Protein AF-A0A218QWF9-F1 (afdb_monomer_lite)

Radius of gyration: 31.51 Å; chains: 1; bounding box: 81×20×80 Å

Structure (mmCIF, N/CA/C/O backbone):
data_AF-A0A218QWF9-F1
#
_entry.id   AF-A0A218QWF9-F1
#
loop_
_atom_site.group_PDB
_atom_site.id
_atom_site.type_symbol
_atom_site.label_atom_id
_atom_site.label_alt_id
_atom_site.label_comp_id
_atom_site.label_asym_id
_atom_site.label_entity_id
_atom_site.label_seq_id
_atom_site.pdbx_PDB_ins_code
_atom_site.Cartn_x
_atom_site.Cartn_y
_atom_site.Cartn_z
_atom_site.occupancy
_atom_site.B_iso_or_equiv
_atom_site.auth_seq_id
_atom_site.auth_comp_id
_atom_site.auth_asym_id
_atom_site.auth_atom_id
_atom_site.pdbx_PDB_model_num
ATOM 1 N N . MET A 1 1 ? -39.179 3.223 -5.865 1.00 49.81 1 MET A N 1
ATOM 2 C CA . MET A 1 1 ? -38.642 2.198 -4.944 1.00 49.81 1 MET A CA 1
ATOM 3 C C . MET A 1 1 ? -38.808 2.739 -3.528 1.00 49.81 1 MET A C 1
ATOM 5 O O . MET A 1 1 ? -38.171 3.733 -3.213 1.00 49.81 1 MET A O 1
ATOM 9 N N . LYS A 1 2 ? -39.751 2.215 -2.728 1.00 58.31 2 LYS A N 1
ATOM 10 C CA . LYS A 1 2 ? -39.882 2.627 -1.318 1.00 58.31 2 LYS A CA 1
ATOM 11 C C . LYS A 1 2 ? -38.699 2.019 -0.568 1.00 58.31 2 LYS A C 1
ATOM 13 O O . LYS A 1 2 ? -38.572 0.800 -0.549 1.00 58.31 2 LYS A O 1
ATOM 18 N N . ILE A 1 3 ? -37.821 2.857 -0.029 1.00 62.50 3 ILE A N 1
ATOM 19 C CA . ILE A 1 3 ? -36.782 2.398 0.894 1.00 62.50 3 ILE A CA 1
ATOM 20 C C . ILE A 1 3 ? -37.507 1.898 2.144 1.00 62.50 3 ILE A C 1
ATOM 22 O O . ILE A 1 3 ? -38.325 2.623 2.711 1.00 62.50 3 ILE A O 1
ATOM 26 N N . ASP A 1 4 ? -37.254 0.650 2.531 1.00 79.56 4 ASP A N 1
ATOM 27 C CA . ASP A 1 4 ? -37.798 0.092 3.763 1.00 79.56 4 ASP A CA 1
ATOM 28 C C . ASP A 1 4 ? -37.082 0.739 4.956 1.00 79.56 4 ASP A C 1
ATOM 30 O O . ASP A 1 4 ? -35.925 0.445 5.261 1.00 79.56 4 ASP A O 1
ATOM 34 N N . LEU A 1 5 ? -37.766 1.684 5.600 1.00 79.75 5 LEU A N 1
ATOM 35 C CA . LEU A 1 5 ? -37.227 2.447 6.723 1.00 79.75 5 LEU A CA 1
ATOM 36 C C . LEU A 1 5 ? -36.941 1.549 7.943 1.00 79.75 5 LEU A C 1
ATOM 38 O O . LEU A 1 5 ? -36.049 1.874 8.724 1.00 79.75 5 LEU A O 1
ATOM 42 N N . ASP A 1 6 ? -37.599 0.387 8.077 1.00 84.81 6 ASP A N 1
ATOM 43 C CA . ASP A 1 6 ? -37.271 -0.570 9.148 1.00 84.81 6 ASP A CA 1
ATOM 44 C C . ASP A 1 6 ? -35.941 -1.272 8.884 1.00 84.81 6 ASP A C 1
ATOM 46 O O . ASP A 1 6 ? -35.165 -1.518 9.810 1.00 84.81 6 ASP A O 1
ATOM 50 N N . TRP A 1 7 ? -35.649 -1.570 7.619 1.00 88.88 7 TRP A N 1
ATOM 51 C CA . TRP A 1 7 ? -34.362 -2.124 7.218 1.00 88.88 7 TRP A CA 1
ATOM 52 C C . TRP A 1 7 ? -33.222 -1.128 7.468 1.00 88.88 7 TRP A C 1
ATOM 54 O O . TRP A 1 7 ? -32.185 -1.505 8.015 1.00 88.88 7 TRP A O 1
ATOM 64 N N . LEU A 1 8 ? -33.447 0.157 7.167 1.00 84.88 8 LEU A N 1
ATOM 65 C CA . LEU A 1 8 ? -32.484 1.229 7.434 1.00 84.88 8 LEU A CA 1
ATOM 66 C C . LEU A 1 8 ? -32.183 1.361 8.940 1.00 84.88 8 LEU A C 1
ATOM 68 O O . LEU A 1 8 ? -31.021 1.454 9.336 1.00 84.88 8 LEU A O 1
ATOM 72 N N . ASN A 1 9 ? -33.218 1.281 9.785 1.00 87.88 9 ASN A N 1
ATOM 73 C CA . ASN A 1 9 ? -33.066 1.290 11.240 1.00 87.88 9 ASN A CA 1
ATOM 74 C C . ASN A 1 9 ? -32.229 0.099 11.740 1.00 87.88 9 ASN A C 1
ATOM 76 O O . ASN A 1 9 ? -31.311 0.268 12.542 1.00 87.88 9 ASN A O 1
ATOM 80 N N . ARG A 1 10 ? -32.494 -1.111 11.225 1.00 90.94 10 ARG A N 1
ATOM 81 C CA . ARG A 1 10 ? -31.735 -2.324 11.583 1.00 90.94 10 ARG A CA 1
ATOM 82 C C . ARG A 1 10 ? -30.258 -2.200 11.219 1.00 90.94 10 ARG A C 1
ATOM 84 O O . ARG A 1 10 ? -29.411 -2.554 12.035 1.00 90.94 10 ARG A O 1
ATOM 91 N N . ILE A 1 11 ? -29.942 -1.659 10.042 1.00 88.62 11 ILE A N 1
ATOM 92 C CA . ILE A 1 11 ? -28.547 -1.394 9.664 1.00 88.62 11 ILE A CA 1
ATOM 93 C C . ILE A 1 11 ? -27.925 -0.363 10.591 1.00 88.62 11 ILE A C 1
ATOM 95 O O . ILE A 1 11 ? -26.803 -0.566 11.041 1.00 88.62 11 ILE A O 1
ATOM 99 N N . GLY A 1 12 ? -28.648 0.709 10.918 1.00 85.31 12 GLY A N 1
ATOM 100 C CA . GLY A 1 12 ? -28.146 1.722 11.838 1.00 85.31 12 GLY A CA 1
ATOM 101 C C . GLY A 1 12 ? -27.781 1.146 13.209 1.00 85.31 12 GLY A C 1
ATOM 102 O O . GLY A 1 12 ? -26.726 1.459 13.753 1.00 85.31 12 GLY A O 1
ATOM 103 N N . ILE A 1 13 ? -28.610 0.242 13.746 1.00 90.38 13 ILE A N 1
ATOM 104 C CA . ILE A 1 13 ? -28.328 -0.483 14.998 1.00 90.38 13 ILE A CA 1
ATOM 105 C C . ILE A 1 13 ? -27.077 -1.359 14.864 1.00 90.38 13 ILE A C 1
ATOM 107 O O . ILE A 1 13 ? -26.213 -1.318 15.736 1.00 90.38 13 ILE A O 1
ATOM 111 N N . ILE A 1 14 ? -26.957 -2.122 13.775 1.00 91.50 14 ILE A N 1
ATOM 112 C CA . ILE A 1 14 ? -25.798 -2.990 13.526 1.00 91.50 14 ILE A CA 1
ATOM 113 C C . ILE A 1 14 ? -24.506 -2.166 13.427 1.00 91.50 14 ILE A C 1
ATOM 115 O O . ILE A 1 14 ? -23.503 -2.521 14.042 1.00 91.50 14 ILE A O 1
ATOM 119 N N . LEU A 1 15 ? -24.530 -1.045 12.702 1.00 84.75 15 LEU A N 1
ATOM 120 C CA . LEU A 1 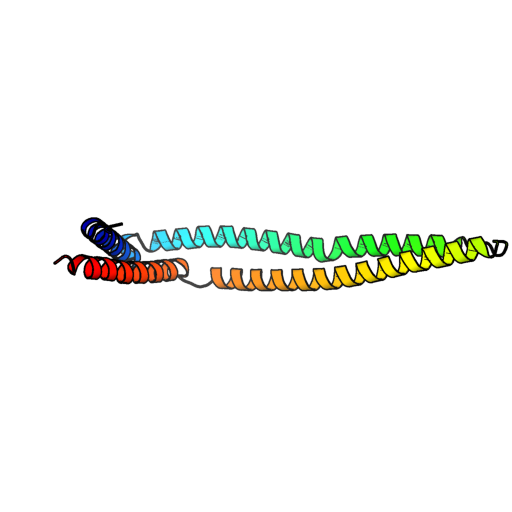15 ? -23.379 -0.150 12.567 1.00 84.75 15 LEU A CA 1
ATOM 121 C C . LEU A 1 15 ? -22.962 0.449 13.913 1.00 84.75 15 LEU A C 1
ATOM 123 O O . LEU A 1 15 ? -21.778 0.432 14.240 1.00 84.75 15 LEU A O 1
ATOM 127 N N . ASN A 1 16 ? -23.921 0.900 14.725 1.00 87.75 16 ASN A N 1
ATOM 128 C CA . ASN A 1 16 ? -23.642 1.425 16.062 1.00 87.75 16 ASN A CA 1
ATOM 129 C C . ASN A 1 16 ? -23.091 0.347 17.009 1.00 87.75 16 ASN A C 1
ATOM 131 O O . ASN A 1 16 ? -22.201 0.631 17.809 1.00 87.75 16 ASN A O 1
ATOM 135 N N . PHE A 1 17 ? -23.572 -0.894 16.895 1.00 90.62 17 PHE A N 1
ATOM 136 C CA . PHE A 1 17 ? -23.022 -2.025 17.640 1.00 90.62 17 PHE A CA 1
ATOM 137 C C . PHE A 1 17 ? -21.554 -2.265 17.272 1.00 90.62 17 PHE A C 1
ATOM 139 O O . PHE A 1 17 ? -20.703 -2.282 18.157 1.00 90.62 17 PHE A O 1
ATOM 146 N N . PHE A 1 18 ? -21.228 -2.367 15.978 1.00 85.81 18 PHE A N 1
ATOM 147 C CA . PHE A 1 18 ? -19.842 -2.541 15.529 1.00 85.81 18 PHE A CA 1
ATOM 148 C C . PHE A 1 18 ? -18.945 -1.355 15.896 1.00 85.81 18 PHE A C 1
ATOM 150 O O . PHE A 1 18 ? -17.805 -1.568 16.305 1.00 85.81 18 PHE A O 1
ATOM 157 N N . ALA A 1 19 ? -19.457 -0.125 15.818 1.00 86.88 19 ALA A N 1
ATOM 158 C CA . ALA A 1 19 ? -18.736 1.061 16.265 1.00 86.88 19 ALA A CA 1
ATOM 159 C C . ALA A 1 19 ? -18.309 0.948 17.735 1.00 86.88 19 ALA A C 1
ATOM 161 O O . ALA A 1 19 ? -17.167 1.253 18.056 1.00 86.88 19 ALA A O 1
ATOM 162 N N . GLY A 1 20 ? -19.182 0.440 18.613 1.00 84.19 20 GLY A N 1
ATOM 163 C CA . GLY A 1 20 ? -18.862 0.224 20.025 1.00 84.19 20 GLY A CA 1
ATOM 164 C C . GLY A 1 20 ? -17.672 -0.717 20.252 1.00 84.19 20 GLY A C 1
ATOM 165 O O . GLY A 1 20 ? -16.829 -0.430 21.095 1.00 84.19 20 GLY A O 1
ATOM 166 N N . PHE A 1 21 ? -17.551 -1.797 19.470 1.00 84.50 21 PHE A N 1
ATOM 167 C CA . PHE A 1 21 ? -16.386 -2.693 19.544 1.00 84.50 21 PHE A CA 1
ATOM 168 C C . PHE A 1 21 ? -15.119 -2.036 19.002 1.00 84.50 21 PHE A C 1
ATOM 170 O O . PHE A 1 21 ? -14.056 -2.166 19.600 1.00 84.50 21 PHE A O 1
ATOM 177 N N . LEU A 1 22 ? -15.229 -1.320 17.882 1.00 82.88 22 LEU A N 1
ATOM 178 C CA . LEU A 1 22 ? -14.094 -0.670 17.225 1.00 82.88 22 LEU A CA 1
ATOM 179 C C . LEU A 1 22 ? -13.528 0.507 18.034 1.00 82.88 22 LEU A C 1
ATOM 181 O O . LEU A 1 22 ? -12.328 0.755 17.987 1.00 82.88 22 LEU A O 1
ATOM 185 N N . LEU A 1 23 ? -14.377 1.206 18.792 1.00 83.69 23 LEU A N 1
ATOM 186 C CA . LEU A 1 23 ? -13.998 2.320 19.670 1.00 83.69 23 LEU A CA 1
ATOM 187 C C . LEU A 1 23 ? -13.489 1.870 21.045 1.00 83.69 23 LEU A C 1
ATOM 189 O O . LEU A 1 23 ? -12.937 2.678 21.787 1.00 83.69 23 LEU A O 1
ATOM 193 N N . ALA A 1 24 ? -13.669 0.596 21.390 1.00 83.19 24 ALA A N 1
ATOM 194 C CA . ALA A 1 24 ? -13.200 0.004 22.635 1.00 83.19 24 ALA A CA 1
ATOM 195 C C . ALA A 1 24 ? -12.191 -1.118 22.328 1.00 83.19 24 ALA A C 1
ATOM 197 O O . ALA A 1 24 ? -12.509 -2.300 22.499 1.00 83.19 24 ALA A O 1
ATOM 198 N N . PRO A 1 25 ? -10.962 -0.779 21.888 1.00 69.69 25 PRO A N 1
ATOM 199 C CA . PRO A 1 25 ? -9.936 -1.763 21.531 1.00 69.69 25 PRO A CA 1
ATOM 200 C C . PRO A 1 25 ? -9.608 -2.736 22.677 1.00 69.69 25 PRO A C 1
ATOM 202 O O . PRO A 1 25 ? -9.227 -3.880 22.429 1.00 69.69 25 PRO A O 1
ATOM 205 N N . ASP A 1 26 ? -9.842 -2.339 23.930 1.00 76.06 26 ASP A N 1
ATOM 206 C CA . ASP A 1 26 ? -9.698 -3.205 25.103 1.00 76.06 26 ASP A CA 1
ATOM 207 C C . ASP A 1 26 ? -10.679 -4.393 25.110 1.00 76.06 26 ASP A C 1
ATOM 209 O O . ASP A 1 26 ? -10.310 -5.477 25.560 1.00 76.06 26 ASP A O 1
ATOM 213 N N . LEU A 1 27 ? -11.888 -4.244 24.548 1.00 76.12 27 LEU A N 1
ATOM 214 C CA . LEU A 1 27 ? -12.873 -5.333 24.420 1.00 76.12 27 LEU A CA 1
ATOM 215 C C . LEU A 1 27 ? -12.468 -6.369 23.365 1.00 76.12 27 LEU A C 1
ATOM 217 O O . LEU A 1 27 ? -12.802 -7.547 23.485 1.00 76.12 27 LEU A O 1
ATOM 221 N N . ILE A 1 28 ? -11.745 -5.937 22.331 1.00 72.31 28 ILE A N 1
ATOM 222 C CA . ILE A 1 28 ? -11.175 -6.815 21.297 1.00 72.31 28 ILE A CA 1
ATOM 223 C C . ILE A 1 28 ? -9.892 -7.491 21.824 1.00 72.31 28 ILE A C 1
ATOM 225 O O . ILE A 1 28 ? -9.532 -8.601 21.417 1.00 72.31 28 ILE A O 1
ATOM 229 N N . GLY A 1 29 ? -9.239 -6.844 22.790 1.00 80.25 29 GLY A N 1
ATOM 230 C CA . GLY A 1 29 ? -7.960 -7.224 23.362 1.00 80.25 29 GLY A CA 1
ATOM 231 C C . GLY A 1 29 ? -6.844 -6.438 22.692 1.00 80.25 29 GLY A C 1
ATOM 232 O O . GLY A 1 29 ? -6.266 -6.902 21.710 1.00 80.25 29 GLY A O 1
ATOM 233 N N . ARG A 1 30 ? -6.509 -5.272 23.255 1.00 78.12 30 ARG A N 1
ATOM 234 C CA . ARG A 1 30 ? -5.472 -4.362 22.742 1.00 78.12 30 ARG A CA 1
ATOM 235 C C . ARG A 1 30 ? -4.158 -5.079 22.431 1.00 78.12 30 ARG A C 1
ATOM 237 O O . ARG A 1 30 ? -3.616 -4.901 21.350 1.00 78.12 30 ARG A O 1
ATOM 244 N N . GLN A 1 31 ? -3.713 -5.980 23.309 1.00 79.88 31 GLN A N 1
ATOM 245 C CA . GLN A 1 31 ? -2.506 -6.778 23.071 1.00 79.88 31 GLN A CA 1
ATOM 246 C C . GLN A 1 31 ? -2.613 -7.672 21.827 1.00 79.88 31 GLN A C 1
ATOM 248 O O . GLN A 1 31 ? -1.644 -7.827 21.099 1.00 79.88 31 GLN A O 1
ATOM 253 N N . LYS A 1 32 ? -3.788 -8.253 21.546 1.00 80.81 32 LYS A N 1
ATOM 254 C CA . LYS A 1 32 ? -3.987 -9.052 20.327 1.00 80.81 32 LYS A CA 1
ATOM 255 C C . LYS A 1 32 ? -3.914 -8.174 19.084 1.00 80.81 32 LYS A C 1
ATOM 257 O O . LYS A 1 32 ? -3.325 -8.601 18.101 1.00 80.81 32 LYS A O 1
ATOM 262 N N . LEU A 1 33 ? -4.506 -6.979 19.129 1.00 77.88 33 LEU A N 1
ATOM 263 C CA . LEU A 1 33 ? -4.452 -6.022 18.022 1.00 77.88 33 LEU A CA 1
ATOM 264 C C . LEU A 1 33 ? -3.017 -5.568 17.747 1.00 77.88 33 LEU A C 1
ATOM 266 O O . LEU A 1 33 ? -2.607 -5.610 16.595 1.00 77.88 33 LEU A O 1
ATOM 270 N N . LEU A 1 34 ? -2.250 -5.249 18.791 1.00 79.38 34 LEU A N 1
ATOM 271 C CA . LEU A 1 34 ? -0.829 -4.914 18.670 1.00 79.38 34 LEU A CA 1
ATOM 272 C C . LEU A 1 34 ? -0.019 -6.082 18.094 1.00 79.38 34 LEU A C 1
ATOM 274 O O . LEU A 1 34 ? 0.727 -5.896 17.144 1.00 79.38 34 LEU A O 1
ATOM 278 N N . ASN A 1 35 ? -0.239 -7.310 18.574 1.00 81.50 35 ASN A N 1
ATOM 279 C CA . ASN A 1 35 ? 0.440 -8.484 18.019 1.00 81.50 35 ASN A CA 1
ATOM 280 C C . ASN A 1 35 ? 0.088 -8.714 16.535 1.00 81.50 35 ASN A C 1
ATOM 282 O O . ASN A 1 35 ? 0.929 -9.172 15.769 1.00 81.50 35 ASN A O 1
ATOM 286 N N . TYR A 1 36 ? -1.154 -8.442 16.111 1.00 79.75 36 TYR A N 1
ATOM 287 C CA . TYR A 1 36 ? -1.533 -8.510 14.693 1.00 79.75 36 TYR A CA 1
ATOM 288 C C . TYR A 1 36 ? -0.895 -7.391 13.873 1.00 79.75 36 TYR A C 1
ATOM 290 O O . TYR A 1 36 ? -0.508 -7.635 12.731 1.00 79.75 36 TYR A O 1
ATOM 298 N N . GLU A 1 37 ? -0.803 -6.191 14.440 1.00 79.44 37 GLU A N 1
ATOM 299 C CA . GLU A 1 37 ? -0.134 -5.043 13.838 1.00 79.44 37 GLU A CA 1
ATOM 300 C C . GLU A 1 37 ? 1.345 -5.350 13.597 1.00 79.44 37 GLU A C 1
ATOM 302 O O . GLU A 1 37 ? 1.768 -5.284 12.448 1.00 79.44 37 GLU A O 1
ATOM 307 N N . GLU A 1 38 ? 2.068 -5.853 14.602 1.00 80.94 38 GLU A N 1
ATOM 308 C CA . GLU A 1 38 ? 3.463 -6.301 14.470 1.00 80.94 38 GLU A CA 1
ATOM 309 C C . GLU A 1 38 ? 3.627 -7.374 13.381 1.00 80.94 38 GLU A C 1
ATOM 311 O O . GLU A 1 38 ? 4.516 -7.290 12.537 1.00 80.94 38 GLU A O 1
ATOM 316 N N . LEU A 1 39 ? 2.742 -8.377 13.339 1.00 80.50 39 LEU A N 1
ATOM 317 C CA . LEU A 1 39 ? 2.825 -9.482 12.372 1.00 80.50 39 LEU A CA 1
ATOM 318 C C . LEU A 1 39 ? 2.564 -9.012 10.927 1.00 80.50 39 LEU A C 1
ATOM 320 O O . LEU A 1 39 ? 3.130 -9.548 9.968 1.00 80.50 39 LEU A O 1
ATOM 324 N N . ILE A 1 40 ? 1.675 -8.032 10.750 1.00 78.88 40 ILE A N 1
ATOM 325 C CA . ILE A 1 40 ? 1.387 -7.412 9.451 1.00 78.88 40 ILE A CA 1
ATOM 326 C C . ILE A 1 40 ? 2.523 -6.467 9.054 1.00 78.88 40 ILE A C 1
ATOM 328 O O . ILE A 1 40 ? 2.964 -6.516 7.903 1.00 78.88 40 ILE A O 1
ATOM 332 N N . GLU A 1 41 ? 3.013 -5.653 9.988 1.00 80.88 41 GLU A N 1
ATOM 333 C CA . GLU A 1 41 ? 4.135 -4.736 9.805 1.00 80.88 41 GLU A CA 1
ATOM 334 C C . GLU A 1 41 ? 5.392 -5.498 9.382 1.00 80.88 41 GLU A C 1
ATOM 336 O O . GLU A 1 41 ? 6.002 -5.152 8.371 1.00 80.88 41 GLU A O 1
ATOM 341 N N . GLU A 1 42 ? 5.732 -6.589 10.069 1.00 81.25 42 GLU A N 1
ATOM 342 C CA . GLU A 1 42 ? 6.883 -7.433 9.748 1.00 81.25 42 GLU A CA 1
ATOM 343 C C . GLU A 1 42 ? 6.774 -8.001 8.324 1.00 81.25 42 GLU A C 1
ATOM 345 O O . GLU A 1 42 ? 7.698 -7.885 7.512 1.00 81.25 42 GLU A O 1
ATOM 350 N N . LYS A 1 43 ? 5.619 -8.581 7.969 1.00 77.94 43 LYS A N 1
ATOM 351 C CA . LYS A 1 43 ? 5.397 -9.150 6.629 1.00 77.94 43 LYS A CA 1
ATOM 352 C C . LYS A 1 43 ? 5.461 -8.096 5.529 1.00 77.94 43 LYS A C 1
ATOM 354 O O . LYS A 1 43 ? 6.057 -8.351 4.480 1.00 77.94 43 LYS A O 1
ATOM 359 N N . LEU A 1 44 ? 4.839 -6.938 5.744 1.00 74.50 44 LEU A N 1
ATOM 360 C CA . LEU A 1 44 ? 4.844 -5.846 4.775 1.00 74.50 44 LEU A CA 1
ATOM 361 C C . LEU A 1 44 ? 6.240 -5.239 4.636 1.00 74.50 44 LEU A C 1
ATOM 363 O O . LEU A 1 44 ? 6.668 -4.998 3.510 1.00 74.50 44 LEU A O 1
ATOM 367 N N . THR A 1 45 ? 6.974 -5.071 5.734 1.00 80.38 45 THR A N 1
ATOM 368 C CA . THR A 1 45 ? 8.355 -4.570 5.727 1.00 80.38 45 THR A CA 1
ATOM 369 C C . THR A 1 45 ? 9.268 -5.509 4.946 1.00 80.38 45 THR A C 1
ATOM 371 O O . THR A 1 45 ? 9.926 -5.069 4.004 1.00 80.38 45 THR A O 1
ATOM 374 N N . ASN A 1 46 ? 9.213 -6.816 5.219 1.00 82.25 46 ASN A N 1
ATOM 375 C CA . ASN A 1 46 ? 9.963 -7.827 4.465 1.00 82.25 46 ASN A CA 1
ATOM 376 C C . ASN A 1 46 ? 9.648 -7.781 2.958 1.00 82.25 46 ASN A C 1
ATOM 378 O O . ASN A 1 46 ? 10.538 -7.893 2.110 1.00 82.25 46 ASN A O 1
ATOM 382 N N . TYR A 1 47 ? 8.377 -7.580 2.601 1.00 73.88 47 TYR A N 1
ATOM 383 C CA . TYR A 1 47 ? 7.969 -7.439 1.205 1.00 73.88 47 TYR A CA 1
ATOM 384 C C . TYR A 1 47 ? 8.490 -6.139 0.568 1.00 73.88 47 TYR A C 1
ATOM 386 O O . TYR A 1 47 ? 8.966 -6.154 -0.570 1.00 73.88 47 TYR A O 1
ATOM 394 N N . ILE A 1 48 ? 8.446 -5.017 1.291 1.00 75.44 48 ILE A N 1
ATOM 395 C CA . ILE A 1 48 ? 8.988 -3.726 0.844 1.00 75.44 48 ILE A CA 1
ATOM 396 C C . ILE A 1 48 ? 10.498 -3.830 0.614 1.00 75.44 48 ILE A C 1
ATOM 398 O O . ILE A 1 48 ? 10.986 -3.374 -0.421 1.00 75.44 48 ILE A O 1
ATOM 402 N N . GLU A 1 49 ? 11.240 -4.459 1.525 1.00 84.12 49 GLU A N 1
ATOM 403 C CA . GLU A 1 49 ? 12.680 -4.682 1.379 1.00 84.12 49 GLU A CA 1
ATOM 404 C C . GLU A 1 49 ? 13.005 -5.531 0.147 1.00 84.12 49 GLU A C 1
ATOM 406 O O . GLU A 1 49 ? 13.870 -5.160 -0.655 1.00 84.12 49 GLU A O 1
ATOM 411 N N . TYR A 1 50 ? 12.264 -6.625 -0.061 1.00 82.19 50 TYR A N 1
ATOM 412 C CA . TYR A 1 50 ? 12.380 -7.460 -1.255 1.00 82.19 50 TYR A CA 1
ATOM 413 C C . TYR A 1 50 ? 12.145 -6.652 -2.543 1.00 82.19 50 TYR A C 1
ATOM 415 O O . TYR A 1 50 ? 12.945 -6.711 -3.483 1.00 82.19 50 TYR A O 1
ATOM 423 N N . MET A 1 51 ? 11.094 -5.829 -2.572 1.00 71.06 51 MET A N 1
ATOM 424 C CA . MET A 1 51 ? 10.783 -4.956 -3.706 1.00 71.06 51 MET A CA 1
ATOM 425 C C . MET A 1 51 ? 11.881 -3.914 -3.952 1.00 71.06 51 MET A C 1
ATOM 427 O O . MET A 1 51 ? 12.307 -3.732 -5.095 1.00 71.06 51 MET A O 1
ATOM 431 N N . LYS A 1 52 ? 12.397 -3.264 -2.899 1.00 80.00 52 LYS A N 1
ATOM 432 C CA . LYS A 1 52 ? 13.502 -2.294 -2.994 1.00 80.00 52 LYS A CA 1
ATOM 433 C C . LYS A 1 52 ? 14.770 -2.940 -3.542 1.00 80.00 52 LYS A C 1
ATOM 435 O O . LYS A 1 52 ? 15.438 -2.339 -4.387 1.00 80.00 52 LYS A O 1
ATOM 440 N N . LYS A 1 53 ? 15.097 -4.155 -3.092 1.00 83.88 53 LYS A N 1
ATOM 441 C CA . LYS A 1 53 ? 16.248 -4.921 -3.582 1.00 83.88 53 LYS A CA 1
ATOM 442 C C . LYS A 1 53 ? 16.116 -5.219 -5.077 1.00 83.88 53 LYS A C 1
ATOM 444 O O . LYS A 1 53 ? 16.995 -4.834 -5.846 1.00 83.88 53 LYS A O 1
ATOM 449 N N . ASN A 1 54 ? 14.982 -5.781 -5.497 1.00 77.44 54 ASN A N 1
ATOM 450 C CA . ASN A 1 54 ? 14.709 -6.071 -6.907 1.00 77.44 54 ASN A CA 1
ATOM 451 C C . ASN A 1 54 ? 14.748 -4.810 -7.780 1.00 77.44 54 ASN A C 1
ATOM 453 O O . ASN A 1 54 ? 15.270 -4.837 -8.894 1.00 77.44 54 ASN A O 1
ATOM 457 N N . MET A 1 55 ? 14.210 -3.687 -7.296 1.00 71.94 55 MET A N 1
ATOM 458 C CA . MET A 1 55 ? 14.273 -2.421 -8.026 1.00 71.94 55 MET A CA 1
ATOM 459 C C . MET A 1 55 ? 15.721 -1.949 -8.182 1.00 71.94 55 MET A C 1
ATOM 461 O O . MET A 1 55 ? 16.138 -1.654 -9.298 1.00 71.94 55 MET A O 1
ATOM 465 N N . LYS A 1 56 ? 16.519 -1.934 -7.106 1.00 72.62 56 LYS A N 1
ATOM 466 C CA . LYS A 1 56 ? 17.929 -1.508 -7.155 1.00 72.62 56 LYS A CA 1
ATOM 467 C C . LYS A 1 56 ? 18.771 -2.362 -8.103 1.00 72.62 56 LYS A C 1
ATOM 469 O O . LYS A 1 56 ? 19.554 -1.805 -8.867 1.00 72.62 56 LYS A O 1
ATOM 474 N N . GLU A 1 57 ? 18.589 -3.679 -8.100 1.00 70.50 57 GLU A N 1
ATOM 475 C CA . GLU A 1 57 ? 19.333 -4.591 -8.981 1.00 70.50 57 GLU A CA 1
ATOM 476 C C . GLU A 1 57 ? 19.007 -4.360 -10.469 1.00 70.50 57 GLU A C 1
ATOM 478 O O . GLU A 1 57 ? 19.906 -4.383 -11.315 1.00 70.50 57 GLU A O 1
ATOM 483 N N . ASN A 1 58 ? 17.746 -4.049 -10.791 1.00 62.50 58 ASN A N 1
ATOM 484 C CA . ASN A 1 58 ? 17.277 -3.864 -12.168 1.00 62.50 58 ASN A CA 1
ATOM 485 C C . ASN A 1 58 ? 17.502 -2.449 -12.739 1.00 62.50 58 ASN A C 1
ATOM 487 O O . ASN A 1 58 ? 17.577 -2.296 -13.959 1.00 62.50 58 ASN A O 1
ATOM 491 N N . ILE A 1 59 ? 17.656 -1.418 -11.894 1.00 57.84 59 ILE A N 1
ATOM 492 C CA . ILE A 1 59 ? 17.946 -0.034 -12.331 1.00 57.84 59 ILE A CA 1
ATOM 493 C C . ILE A 1 59 ? 19.280 0.055 -13.091 1.00 57.84 59 ILE A C 1
ATOM 495 O O . ILE A 1 59 ? 19.404 0.860 -14.014 1.00 57.84 59 ILE A O 1
ATOM 499 N N . PHE A 1 60 ? 20.276 -0.760 -12.728 1.00 52.91 60 PHE A N 1
ATOM 500 C CA . PHE A 1 60 ? 21.644 -0.614 -13.242 1.00 52.91 60 PHE A CA 1
ATOM 501 C C . PHE A 1 60 ? 22.042 -1.639 -14.313 1.00 52.91 60 PHE A C 1
ATOM 503 O O . PHE A 1 60 ? 22.872 -1.331 -15.167 1.00 52.91 60 PHE A O 1
ATOM 510 N N . THR A 1 61 ? 21.458 -2.839 -14.323 1.00 55.28 61 THR A N 1
ATOM 511 C CA . THR A 1 61 ? 21.913 -3.940 -15.196 1.00 55.28 61 THR A CA 1
ATOM 512 C C . THR A 1 61 ? 21.337 -3.892 -16.611 1.00 55.28 61 THR A C 1
ATOM 514 O O . THR A 1 61 ? 22.068 -4.081 -17.587 1.00 55.28 61 THR A O 1
ATOM 517 N N . TYR A 1 62 ? 20.041 -3.615 -16.756 1.00 55.38 62 TYR A N 1
ATOM 518 C CA . TYR A 1 62 ? 19.367 -3.617 -18.060 1.00 55.38 62 TYR A CA 1
ATOM 519 C C . TYR A 1 62 ? 19.811 -2.495 -19.020 1.00 55.38 62 TYR A C 1
ATOM 521 O O . TYR A 1 62 ? 20.144 -2.793 -20.173 1.00 55.38 62 TYR A O 1
ATOM 529 N N . PRO A 1 63 ? 19.885 -1.217 -18.593 1.00 54.81 63 PRO A N 1
ATOM 530 C CA . PRO A 1 63 ? 20.242 -0.132 -19.506 1.00 54.81 63 PRO A CA 1
ATOM 531 C C . PRO A 1 63 ? 21.712 -0.188 -19.947 1.00 54.81 63 PRO A C 1
ATOM 533 O O . PRO A 1 63 ? 22.024 0.109 -21.101 1.00 54.81 63 PRO A O 1
ATOM 536 N N . PHE A 1 64 ? 22.621 -0.619 -19.066 1.00 53.22 64 PHE A N 1
ATOM 537 C CA . PHE A 1 64 ? 24.058 -0.660 -19.352 1.00 53.22 64 PHE A CA 1
ATOM 538 C C . PHE A 1 64 ? 24.416 -1.725 -20.401 1.00 53.22 64 PHE A C 1
ATOM 540 O O . PHE A 1 64 ? 25.159 -1.451 -21.347 1.00 53.22 64 PHE A O 1
ATOM 547 N N . ASN A 1 65 ? 23.823 -2.919 -20.304 1.00 58.75 65 ASN A N 1
ATOM 548 C CA . ASN A 1 65 ? 24.047 -4.000 -21.268 1.00 58.75 65 ASN A CA 1
ATOM 549 C C . ASN A 1 65 ? 23.496 -3.676 -22.664 1.00 58.75 65 ASN A C 1
ATOM 551 O O . ASN A 1 65 ? 24.127 -4.015 -23.669 1.00 58.75 65 ASN A O 1
ATOM 555 N N . LEU A 1 66 ? 22.351 -2.992 -22.747 1.00 56.00 66 LEU A N 1
ATOM 556 C CA . LEU A 1 66 ? 21.755 -2.604 -24.026 1.00 56.00 66 LEU A CA 1
ATOM 557 C C . LEU A 1 66 ? 22.583 -1.513 -24.727 1.00 56.00 66 LEU A C 1
ATOM 559 O O . LEU A 1 66 ? 22.915 -1.650 -25.903 1.00 56.00 66 LEU A O 1
ATOM 563 N N . ILE A 1 67 ? 22.987 -0.464 -23.998 1.00 59.25 67 ILE A N 1
ATOM 564 C CA . ILE A 1 67 ? 23.810 0.632 -24.543 1.00 59.25 67 ILE A CA 1
ATOM 565 C C . ILE A 1 67 ? 25.157 0.104 -25.049 1.00 59.25 67 ILE A C 1
ATOM 567 O O . ILE A 1 67 ? 25.610 0.504 -26.123 1.00 59.25 67 ILE A O 1
ATOM 571 N N . THR A 1 68 ? 25.785 -0.812 -24.309 1.00 59.00 68 THR A N 1
ATOM 572 C CA . THR A 1 68 ? 27.077 -1.399 -24.690 1.00 59.00 68 THR A CA 1
ATOM 573 C C . THR A 1 68 ? 26.957 -2.212 -25.982 1.00 59.00 68 THR A C 1
ATOM 575 O O . THR A 1 68 ? 27.756 -2.027 -26.899 1.00 59.00 68 THR A O 1
ATOM 578 N N . LYS A 1 69 ? 25.905 -3.034 -26.116 1.00 61.66 69 LYS A N 1
ATOM 579 C CA . LYS A 1 69 ? 25.625 -3.789 -27.349 1.00 61.66 69 LYS A CA 1
ATOM 580 C C . LYS A 1 69 ? 25.350 -2.879 -28.547 1.00 61.66 69 LYS A C 1
ATOM 582 O O . LYS A 1 69 ? 25.859 -3.146 -29.630 1.00 61.66 69 LYS A O 1
ATOM 587 N N . ILE A 1 70 ? 24.600 -1.790 -28.368 1.00 61.06 70 ILE A N 1
ATOM 588 C CA . ILE A 1 70 ? 24.278 -0.875 -29.473 1.00 61.06 70 ILE A CA 1
ATOM 589 C C . ILE A 1 70 ? 25.502 -0.038 -29.892 1.00 61.06 70 ILE A C 1
ATOM 591 O O . ILE A 1 70 ? 25.715 0.170 -31.086 1.00 61.06 70 ILE A O 1
ATOM 595 N N . LYS A 1 71 ? 26.350 0.401 -28.947 1.00 60.84 71 LYS A N 1
ATOM 596 C CA . LYS A 1 71 ? 27.621 1.080 -29.273 1.00 60.84 71 LYS A CA 1
ATOM 597 C C . LYS A 1 71 ? 28.557 0.185 -30.089 1.00 60.84 71 LYS A C 1
ATOM 599 O O . LYS A 1 71 ? 29.135 0.664 -31.060 1.00 60.84 71 LYS A O 1
ATOM 604 N N . LEU A 1 72 ? 28.662 -1.097 -29.730 1.00 61.12 72 LEU A N 1
ATOM 605 C CA . LEU A 1 72 ? 29.419 -2.086 -30.507 1.00 61.12 72 LEU A CA 1
ATOM 606 C C . LEU A 1 72 ? 28.849 -2.249 -31.921 1.00 61.12 72 LEU A C 1
ATOM 608 O O . LEU A 1 72 ? 29.607 -2.301 -32.883 1.00 61.12 72 LEU A O 1
ATOM 612 N N . LEU A 1 73 ? 27.520 -2.263 -32.057 1.00 58.50 73 LEU A N 1
ATOM 613 C CA . LEU A 1 73 ? 26.848 -2.393 -33.350 1.00 58.50 73 LEU A CA 1
ATOM 614 C C . LEU A 1 73 ? 27.108 -1.184 -34.264 1.00 58.50 73 LEU A C 1
ATOM 616 O O . LEU A 1 73 ? 27.420 -1.366 -35.437 1.00 58.50 73 LEU A O 1
ATOM 620 N N . LYS A 1 74 ? 27.054 0.042 -33.721 1.00 59.31 74 LYS A N 1
ATOM 621 C CA . LYS A 1 74 ? 27.383 1.272 -34.462 1.00 59.31 74 LYS A CA 1
ATOM 622 C C . LYS A 1 74 ? 28.853 1.308 -34.897 1.00 59.31 74 LYS A C 1
ATOM 624 O O . LYS A 1 74 ? 29.130 1.587 -36.056 1.00 59.31 74 LYS A O 1
ATOM 629 N N . PHE A 1 75 ? 29.777 0.961 -33.998 1.00 58.38 75 PHE A N 1
ATOM 630 C CA . PHE A 1 75 ? 31.208 0.888 -34.314 1.00 58.38 75 PHE A CA 1
ATOM 631 C C . PHE A 1 75 ? 31.502 -0.109 -35.447 1.00 58.38 75 PHE A C 1
ATOM 633 O O . PHE A 1 75 ? 32.311 0.171 -36.329 1.00 58.38 75 PHE A O 1
ATOM 640 N N . ASN A 1 76 ? 30.804 -1.249 -35.463 1.00 58.81 76 ASN A N 1
ATOM 641 C CA . ASN A 1 76 ? 30.987 -2.260 -36.501 1.00 58.81 76 ASN A CA 1
ATOM 642 C C . ASN A 1 76 ? 30.537 -1.752 -37.886 1.00 58.81 76 ASN A C 1
ATOM 644 O O . ASN A 1 76 ? 31.220 -2.002 -38.875 1.00 58.81 76 ASN A O 1
ATOM 648 N N . ILE A 1 77 ? 29.449 -0.972 -37.951 1.00 59.84 77 ILE A N 1
ATOM 649 C CA . ILE A 1 77 ? 28.940 -0.369 -39.197 1.00 59.84 77 ILE A CA 1
ATOM 650 C C . ILE A 1 77 ? 29.914 0.684 -39.744 1.00 59.84 77 ILE A C 1
ATOM 652 O O . ILE A 1 77 ? 30.245 0.651 -40.928 1.00 59.84 77 ILE A O 1
ATOM 656 N N . ASP A 1 78 ? 30.417 1.579 -38.889 1.00 61.72 78 ASP A N 1
ATOM 657 C CA . ASP A 1 78 ? 31.327 2.656 -39.308 1.00 61.72 78 ASP A CA 1
ATOM 658 C C . ASP A 1 78 ? 32.687 2.108 -39.800 1.00 61.72 78 ASP A C 1
ATOM 660 O O . ASP A 1 78 ? 33.321 2.694 -40.676 1.00 61.72 78 ASP A O 1
ATOM 664 N N . SER A 1 79 ? 33.125 0.955 -39.278 1.00 59.41 79 SER A N 1
ATOM 665 C CA . SER A 1 79 ? 34.395 0.313 -39.654 1.00 59.41 79 SER A CA 1
ATOM 666 C C . SER A 1 79 ? 34.391 -0.406 -41.013 1.00 59.41 79 SER A C 1
ATOM 668 O O . SER A 1 79 ? 35.458 -0.757 -41.510 1.00 59.41 79 SER A O 1
ATOM 670 N N . HIS A 1 80 ? 33.218 -0.635 -41.614 1.00 55.38 80 HIS A N 1
ATOM 671 C CA . HIS A 1 80 ? 33.054 -1.385 -42.871 1.00 55.38 80 HIS A CA 1
ATOM 672 C C . HIS A 1 80 ? 32.787 -0.486 -44.092 1.00 55.38 80 HIS A C 1
ATOM 674 O O . HIS A 1 80 ? 32.375 -0.966 -45.149 1.00 55.38 80 HIS A O 1
ATOM 680 N N . ILE A 1 81 ? 33.025 0.823 -43.975 1.00 59.34 81 ILE A N 1
ATOM 681 C CA . ILE A 1 81 ? 32.896 1.753 -45.101 1.00 59.34 81 ILE A CA 1
ATOM 682 C C . ILE A 1 81 ? 34.117 1.597 -46.014 1.00 59.34 81 ILE A C 1
ATOM 684 O O . ILE A 1 81 ? 35.158 2.217 -45.803 1.00 59.34 81 ILE A O 1
ATOM 688 N N . ASP A 1 82 ? 33.982 0.765 -47.045 1.00 59.88 82 ASP A N 1
ATOM 689 C CA . ASP A 1 82 ? 34.986 0.636 -48.098 1.00 59.88 82 ASP A CA 1
ATOM 690 C C . ASP A 1 82 ? 35.040 1.941 -48.928 1.00 59.88 82 ASP A C 1
ATOM 692 O O . ASP A 1 82 ? 34.004 2.392 -49.447 1.00 59.88 82 ASP A O 1
ATOM 696 N N . PRO A 1 83 ? 36.214 2.583 -49.084 1.00 59.66 83 PRO A N 1
ATOM 697 C CA . PRO A 1 83 ? 36.363 3.791 -49.893 1.00 59.66 83 PRO A CA 1
ATOM 698 C C . PRO A 1 83 ? 36.026 3.588 -51.380 1.00 59.66 83 PRO A C 1
ATOM 700 O O . PRO A 1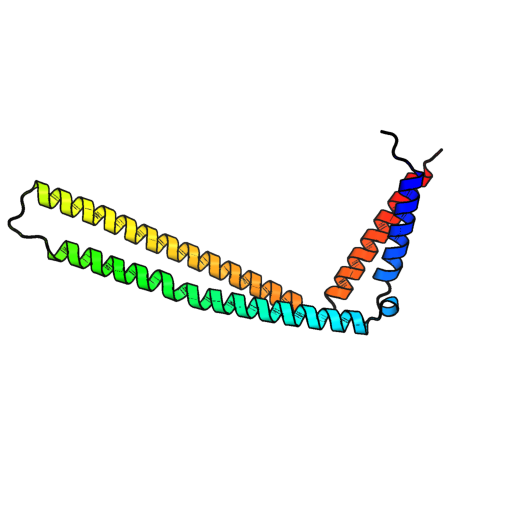 83 ? 35.836 4.588 -52.076 1.00 59.66 83 PRO 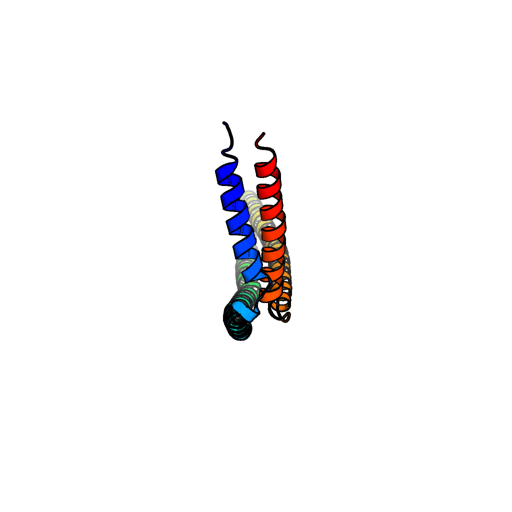A O 1
ATOM 703 N N . SER A 1 84 ? 35.895 2.345 -51.858 1.00 61.53 84 SER A N 1
ATOM 704 C CA . SER A 1 84 ? 35.473 1.995 -53.224 1.00 61.53 84 SER A CA 1
ATOM 705 C C . SER A 1 84 ? 33.949 1.885 -53.430 1.00 61.53 84 SER A C 1
ATOM 707 O O . SER A 1 84 ? 33.493 1.718 -54.560 1.00 61.53 84 SER A O 1
ATOM 709 N N . SER A 1 85 ? 33.145 2.036 -52.370 1.00 64.94 85 SER A N 1
ATOM 710 C CA . SER A 1 85 ? 31.676 1.923 -52.417 1.00 64.94 85 SER A CA 1
ATOM 711 C C . SER A 1 85 ? 30.997 2.978 -53.304 1.00 64.94 85 SER A C 1
ATOM 713 O O . SER A 1 85 ? 31.425 4.144 -53.360 1.00 64.94 85 SER A O 1
ATOM 715 N N . THR A 1 86 ? 29.911 2.587 -53.983 1.00 72.25 86 THR A N 1
ATOM 716 C CA . THR A 1 86 ? 29.155 3.485 -54.870 1.00 72.25 86 THR A CA 1
ATOM 717 C C . THR A 1 86 ? 28.421 4.575 -54.077 1.00 72.25 86 THR A C 1
ATOM 719 O O . THR A 1 86 ? 28.196 4.455 -52.873 1.00 72.25 86 THR A O 1
ATOM 722 N N . ILE A 1 87 ? 28.034 5.672 -54.740 1.00 70.19 87 ILE A N 1
ATOM 723 C CA . ILE A 1 87 ? 27.308 6.789 -54.099 1.00 70.19 87 ILE A CA 1
ATOM 724 C C . ILE A 1 87 ? 26.016 6.289 -53.425 1.00 70.19 87 ILE A C 1
ATOM 726 O O . ILE A 1 87 ? 25.693 6.717 -52.317 1.00 70.19 87 ILE A O 1
ATOM 730 N N . THR A 1 88 ? 25.315 5.343 -54.054 1.00 72.19 88 THR A N 1
ATOM 731 C CA . THR A 1 88 ? 24.086 4.733 -53.527 1.00 72.19 88 THR A CA 1
ATOM 732 C C . THR A 1 88 ? 24.338 3.935 -52.244 1.00 72.19 88 THR A C 1
ATOM 734 O O . THR A 1 88 ? 23.583 4.082 -51.283 1.00 72.19 88 THR A O 1
ATOM 737 N N . ASP A 1 89 ? 25.428 3.163 -52.184 1.00 66.69 89 ASP A N 1
ATOM 738 C CA . ASP A 1 89 ? 25.806 2.390 -50.991 1.00 66.69 89 ASP A CA 1
ATOM 739 C C . ASP A 1 89 ? 26.141 3.308 -49.812 1.00 66.69 89 ASP A C 1
ATOM 741 O O . ASP A 1 89 ? 25.724 3.062 -48.680 1.00 66.69 89 ASP A O 1
ATOM 745 N N . ARG A 1 90 ? 26.825 4.430 -50.074 1.00 66.12 90 ARG A N 1
ATOM 746 C CA . ARG A 1 90 ? 27.126 5.429 -49.037 1.00 66.12 90 ARG A CA 1
ATOM 747 C C . ARG A 1 90 ? 25.855 6.072 -48.490 1.00 66.12 90 ARG A C 1
ATOM 749 O O . ARG A 1 90 ? 25.725 6.197 -47.276 1.00 66.12 90 ARG A O 1
ATOM 756 N N . ILE A 1 91 ? 24.900 6.440 -49.351 1.00 73.25 91 ILE A N 1
ATOM 757 C CA . ILE A 1 91 ? 23.604 7.002 -48.923 1.00 73.25 91 ILE A CA 1
ATOM 758 C C . ILE A 1 91 ? 22.842 6.001 -48.043 1.00 73.25 91 ILE A C 1
ATOM 760 O O . ILE A 1 91 ? 22.294 6.386 -47.005 1.00 73.25 91 ILE A O 1
ATOM 764 N N . LEU A 1 92 ? 22.843 4.717 -48.413 1.00 70.31 92 LEU A N 1
ATOM 765 C CA . LEU A 1 92 ? 22.219 3.655 -47.626 1.00 70.31 92 LEU A CA 1
ATOM 766 C C . LEU A 1 92 ? 22.878 3.521 -46.240 1.00 70.31 92 LEU A C 1
ATOM 768 O O . LEU A 1 92 ? 22.174 3.521 -45.230 1.00 70.31 92 LEU A O 1
ATOM 772 N N . ILE A 1 93 ? 24.214 3.482 -46.177 1.00 70.12 93 ILE A N 1
ATOM 773 C CA . ILE A 1 93 ? 24.976 3.384 -44.920 1.00 70.12 93 ILE A CA 1
ATOM 774 C C . ILE A 1 93 ? 24.705 4.588 -44.013 1.00 70.12 93 ILE A C 1
ATOM 776 O O . ILE A 1 93 ? 24.415 4.404 -42.830 1.00 70.12 93 ILE A O 1
ATOM 780 N N . TYR A 1 94 ? 24.727 5.813 -44.549 1.00 70.62 94 TYR A N 1
ATOM 781 C CA . TYR A 1 94 ? 24.415 7.011 -43.765 1.00 70.62 94 TYR A CA 1
ATOM 782 C C . TYR A 1 94 ? 22.985 6.980 -43.220 1.00 70.62 94 TYR A C 1
ATOM 784 O O . TYR A 1 94 ? 22.775 7.279 -42.046 1.00 70.62 94 TYR A O 1
ATOM 792 N N . THR A 1 95 ? 22.013 6.552 -44.030 1.00 72.69 95 THR A N 1
ATOM 793 C CA . THR A 1 95 ? 20.608 6.443 -43.606 1.00 72.69 95 THR A CA 1
ATOM 794 C C . THR A 1 95 ? 20.448 5.432 -42.466 1.00 72.69 95 THR A C 1
ATOM 796 O O . THR A 1 95 ? 19.809 5.728 -41.454 1.00 72.69 95 THR A O 1
ATOM 799 N N . ILE A 1 96 ? 21.086 4.263 -42.578 1.00 72.12 96 ILE A N 1
ATOM 800 C CA . ILE A 1 96 ? 21.100 3.242 -41.520 1.00 72.12 96 ILE A CA 1
ATOM 801 C C . ILE A 1 96 ? 21.790 3.785 -40.259 1.00 72.12 96 ILE A C 1
ATOM 803 O O . ILE A 1 96 ? 21.250 3.658 -39.159 1.00 72.12 96 ILE A O 1
ATOM 807 N N . GLY A 1 97 ? 22.937 4.455 -40.402 1.00 69.12 97 GLY A N 1
ATOM 808 C CA . GLY A 1 97 ? 23.667 5.074 -39.293 1.00 69.12 97 GLY A CA 1
ATOM 809 C C . GLY A 1 97 ? 22.852 6.143 -38.555 1.00 69.12 97 GLY A C 1
ATOM 810 O O . GLY A 1 97 ? 22.890 6.218 -37.319 1.00 69.12 97 GLY A O 1
ATOM 811 N N . SER A 1 98 ? 22.056 6.934 -39.280 1.00 73.31 98 SER A N 1
ATOM 812 C CA . SER A 1 98 ? 21.118 7.903 -38.707 1.00 73.31 98 SER A CA 1
ATOM 813 C C . SER A 1 98 ? 19.989 7.221 -37.932 1.00 73.31 98 SER A C 1
ATOM 815 O O . SER A 1 98 ? 19.725 7.614 -36.795 1.00 73.31 98 SER A O 1
ATOM 817 N N . ILE A 1 99 ? 19.375 6.166 -38.481 1.00 73.06 99 ILE A N 1
ATOM 818 C CA . ILE A 1 99 ? 18.320 5.390 -37.800 1.00 73.06 99 ILE A CA 1
ATOM 819 C C . ILE A 1 99 ? 18.853 4.771 -36.502 1.00 73.06 99 ILE A C 1
ATOM 821 O O . ILE A 1 99 ? 18.233 4.913 -35.446 1.00 73.06 99 ILE A O 1
ATOM 825 N N . VAL A 1 100 ? 20.036 4.149 -36.547 1.00 69.38 100 VAL A N 1
ATOM 826 C CA . VAL A 1 100 ? 20.696 3.578 -35.361 1.00 69.38 100 VAL A CA 1
ATOM 827 C C . VAL A 1 100 ? 20.979 4.664 -34.322 1.00 69.38 100 VAL A C 1
ATOM 829 O O . VAL A 1 100 ? 20.746 4.462 -33.132 1.00 69.38 100 VAL A O 1
ATOM 832 N N . SER A 1 101 ? 21.429 5.845 -34.750 1.00 68.94 101 SER A N 1
ATOM 833 C CA . SER A 1 101 ? 21.703 6.963 -33.841 1.00 68.94 101 SER A CA 1
ATOM 834 C C . SER A 1 101 ? 20.433 7.502 -33.170 1.00 68.94 101 SER A C 1
ATOM 836 O O . SER A 1 101 ? 20.445 7.744 -31.964 1.00 68.94 101 SER A O 1
ATOM 838 N N . ILE A 1 102 ? 19.321 7.620 -33.905 1.00 73.31 102 ILE A N 1
ATOM 839 C CA . ILE A 1 102 ? 18.012 7.999 -33.345 1.00 73.31 102 ILE A CA 1
ATOM 840 C C . ILE A 1 102 ? 17.54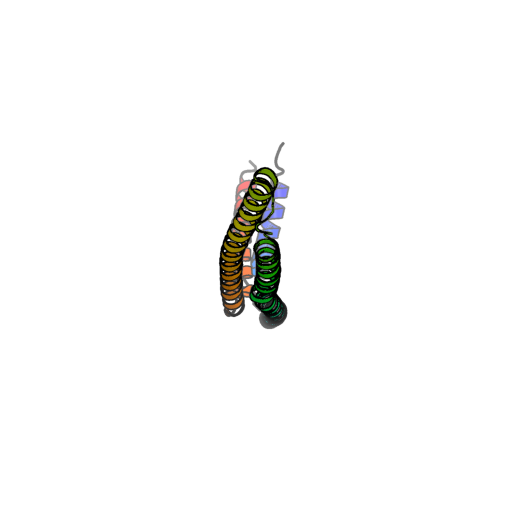5 6.955 -32.327 1.00 73.31 102 ILE A C 1
ATOM 842 O O . ILE A 1 102 ? 17.116 7.311 -31.228 1.00 73.31 102 ILE A O 1
ATOM 846 N N . PHE A 1 103 ? 17.689 5.668 -32.650 1.00 71.19 103 PHE A N 1
ATOM 847 C CA . PHE A 1 103 ? 17.347 4.582 -31.737 1.00 71.19 103 PHE A CA 1
ATOM 848 C C . PHE A 1 103 ? 18.175 4.640 -30.444 1.00 71.19 103 PHE A C 1
ATOM 850 O O . PHE A 1 103 ? 17.623 4.472 -29.356 1.00 71.19 103 PHE A O 1
ATOM 857 N N . ILE A 1 104 ? 19.476 4.946 -30.523 1.00 71.19 104 ILE A N 1
ATOM 858 C CA . ILE A 1 104 ? 20.328 5.154 -29.338 1.00 71.19 104 ILE A CA 1
ATOM 859 C C . ILE A 1 104 ? 19.790 6.298 -28.476 1.00 71.19 104 ILE A C 1
ATOM 861 O O . ILE A 1 104 ? 19.630 6.125 -27.269 1.00 71.19 104 ILE A O 1
ATOM 865 N N . ILE A 1 105 ? 19.501 7.453 -29.082 1.00 73.00 105 ILE A N 1
ATOM 866 C CA . ILE A 1 105 ? 19.015 8.638 -28.361 1.00 73.00 105 ILE A CA 1
ATOM 867 C C . ILE A 1 105 ? 17.687 8.333 -27.660 1.00 73.00 105 ILE A C 1
ATOM 869 O O . ILE A 1 105 ? 17.535 8.642 -26.477 1.00 73.00 105 ILE A O 1
ATOM 873 N N . PHE A 1 106 ? 16.759 7.670 -28.354 1.00 73.50 106 PHE A N 1
ATOM 874 C CA . PHE A 1 106 ? 15.488 7.243 -27.776 1.00 73.50 106 PHE A CA 1
ATOM 875 C C . PHE A 1 106 ? 15.689 6.314 -26.572 1.00 73.50 106 PHE A C 1
ATOM 877 O O . PHE A 1 106 ? 15.102 6.544 -25.518 1.00 73.50 106 PHE A O 1
ATOM 884 N N . ASN A 1 107 ? 16.566 5.311 -26.684 1.00 68.56 107 ASN A N 1
ATOM 885 C CA . ASN A 1 107 ? 16.861 4.400 -25.575 1.00 68.56 107 ASN A CA 1
ATOM 886 C C . ASN A 1 107 ? 17.488 5.123 -24.374 1.00 68.56 107 ASN A C 1
ATOM 888 O O . ASN A 1 107 ? 17.137 4.836 -23.232 1.00 68.56 107 ASN A O 1
ATOM 892 N N . VAL A 1 108 ? 18.395 6.078 -24.604 1.00 71.31 108 VAL A N 1
ATOM 893 C CA . VAL A 1 108 ? 18.984 6.887 -23.524 1.00 71.31 108 VAL A CA 1
ATOM 894 C C . VAL A 1 108 ? 17.908 7.714 -22.817 1.00 71.31 108 VAL A C 1
ATOM 896 O O . VAL A 1 108 ? 17.842 7.699 -21.588 1.00 71.31 108 VAL A O 1
ATOM 899 N N . LEU A 1 109 ? 17.033 8.386 -23.571 1.00 71.75 109 LEU A N 1
ATOM 900 C CA . LEU A 1 109 ? 15.912 9.150 -23.014 1.00 71.75 109 LEU A CA 1
ATOM 901 C C . LEU A 1 109 ? 14.948 8.262 -22.223 1.00 71.75 109 LEU A C 1
ATOM 903 O O . LEU A 1 109 ? 14.579 8.605 -21.100 1.00 71.75 109 LEU A O 1
ATOM 907 N N . PHE A 1 110 ? 14.587 7.105 -22.777 1.00 71.44 110 PHE A N 1
ATOM 908 C CA . PHE A 1 110 ? 13.736 6.124 -22.112 1.00 71.44 110 PHE A CA 1
ATOM 909 C C . PHE A 1 110 ? 14.355 5.648 -20.792 1.00 71.44 110 PHE A C 1
ATOM 911 O O . PHE A 1 110 ? 13.681 5.626 -19.766 1.00 71.44 110 PHE A O 1
ATOM 918 N N . ASN A 1 111 ? 15.660 5.369 -20.770 1.00 69.62 111 ASN A N 1
ATOM 919 C CA . ASN A 1 111 ? 16.364 4.966 -19.551 1.00 69.62 111 ASN A CA 1
ATOM 920 C C . ASN A 1 111 ? 16.382 6.070 -18.482 1.00 69.62 111 ASN A C 1
ATOM 922 O O . ASN A 1 111 ? 16.185 5.781 -17.302 1.00 69.62 111 ASN A O 1
ATOM 926 N N . ILE A 1 112 ? 16.570 7.335 -18.874 1.00 73.81 112 ILE A N 1
ATOM 927 C CA . ILE A 1 112 ? 16.486 8.477 -17.948 1.00 73.81 112 ILE A CA 1
ATOM 928 C C . ILE A 1 112 ? 15.073 8.582 -17.357 1.00 73.81 112 ILE A C 1
ATOM 930 O O . ILE A 1 112 ? 14.922 8.780 -16.149 1.00 73.81 112 ILE A O 1
ATOM 934 N N . LEU A 1 113 ? 14.039 8.428 -18.190 1.00 70.50 113 LEU A N 1
ATOM 935 C CA . LEU A 1 113 ? 12.643 8.444 -17.754 1.00 70.50 113 LEU A CA 1
ATOM 936 C C . LEU A 1 113 ? 12.365 7.314 -16.749 1.00 70.50 113 LEU A C 1
ATOM 938 O O . LEU A 1 113 ? 11.849 7.571 -15.661 1.00 70.50 113 LEU A O 1
ATOM 942 N N . MET A 1 114 ? 12.768 6.085 -17.079 1.00 70.69 114 MET A N 1
ATOM 943 C CA . MET A 1 114 ? 12.583 4.915 -16.218 1.00 70.69 114 MET A CA 1
ATOM 944 C C . MET A 1 114 ? 13.342 5.044 -14.896 1.00 70.69 114 MET A C 1
ATOM 946 O O . MET A 1 114 ? 12.795 4.723 -13.845 1.00 70.69 114 MET A O 1
ATOM 950 N N . SER A 1 115 ? 14.561 5.587 -14.910 1.00 71.12 115 SER A N 1
ATOM 951 C CA . SER A 1 115 ? 15.330 5.859 -13.689 1.00 71.12 115 SER A CA 1
ATOM 952 C C . SER A 1 115 ? 14.603 6.842 -12.758 1.00 71.12 115 SER A C 1
ATOM 954 O O . SER A 1 115 ? 14.481 6.594 -11.552 1.00 71.12 115 SER A O 1
ATOM 956 N N . LYS A 1 116 ? 14.035 7.925 -13.309 1.00 74.44 116 LYS A N 1
ATOM 957 C CA . LYS A 1 116 ? 13.221 8.879 -12.536 1.00 74.44 116 LYS A CA 1
ATOM 958 C C . LYS A 1 116 ? 11.955 8.233 -11.976 1.00 74.44 116 LYS A C 1
ATOM 960 O O . LYS A 1 116 ? 11.626 8.464 -10.814 1.00 74.44 116 LYS A O 1
ATOM 965 N N . PHE A 1 117 ? 11.274 7.414 -12.775 1.00 71.06 117 PHE A N 1
ATOM 966 C CA . PHE A 1 117 ? 10.080 6.687 -12.350 1.00 71.06 117 PHE A CA 1
ATOM 967 C C . PHE A 1 117 ? 10.378 5.715 -11.200 1.00 71.06 117 PHE A C 1
ATOM 969 O O . PHE A 1 117 ? 9.681 5.729 -10.189 1.00 71.06 117 PHE A O 1
ATOM 976 N N . ILE A 1 118 ? 11.458 4.934 -11.288 1.00 73.31 118 ILE A N 1
ATOM 977 C CA . ILE A 1 118 ? 11.835 4.005 -10.215 1.00 73.31 118 ILE A CA 1
ATOM 978 C C . ILE A 1 118 ? 12.258 4.764 -8.950 1.00 73.31 118 ILE A C 1
ATOM 980 O O . ILE A 1 118 ? 11.883 4.377 -7.847 1.00 73.31 118 ILE A O 1
ATOM 984 N N . THR A 1 119 ? 12.969 5.887 -9.087 1.00 76.00 119 THR A N 1
ATOM 985 C CA . THR A 1 119 ? 13.311 6.748 -7.939 1.00 76.00 119 THR A CA 1
ATOM 986 C C . THR A 1 119 ? 12.057 7.266 -7.228 1.00 76.00 119 THR A C 1
ATOM 988 O O . THR A 1 119 ? 12.022 7.321 -5.999 1.00 76.00 119 THR A O 1
ATOM 991 N N . LEU A 1 120 ? 11.013 7.628 -7.980 1.00 73.38 120 LEU A N 1
ATOM 992 C CA . LEU A 1 120 ? 9.726 8.022 -7.409 1.00 73.38 120 LEU A CA 1
ATOM 993 C C . LEU A 1 120 ? 9.065 6.856 -6.659 1.00 73.38 120 LEU A C 1
ATOM 995 O O . LEU A 1 120 ? 8.614 7.048 -5.533 1.00 73.38 120 LEU A O 1
ATOM 999 N N . LEU A 1 121 ? 9.050 5.654 -7.244 1.00 68.06 121 LEU A N 1
ATOM 1000 C CA . LEU A 1 121 ? 8.513 4.458 -6.587 1.00 68.06 121 LEU A CA 1
ATOM 1001 C C . LEU A 1 121 ? 9.252 4.130 -5.285 1.00 68.06 121 LEU A C 1
ATOM 1003 O O . LEU A 1 121 ? 8.607 3.832 -4.286 1.00 68.06 121 LEU A O 1
ATOM 1007 N N . LEU A 1 122 ? 10.584 4.243 -5.266 1.00 76.50 122 LEU A N 1
ATOM 1008 C CA . LEU A 1 122 ? 11.377 4.038 -4.051 1.00 76.50 122 LEU A CA 1
ATOM 1009 C C . LEU A 1 122 ? 10.985 5.026 -2.948 1.00 76.50 122 LEU A C 1
ATOM 1011 O O . LEU A 1 122 ? 10.769 4.602 -1.819 1.00 76.50 122 LEU A O 1
ATOM 1015 N N . LYS A 1 123 ? 10.793 6.310 -3.279 1.00 78.31 123 LYS A N 1
ATOM 1016 C CA . LYS A 1 123 ? 10.319 7.312 -2.309 1.00 78.31 123 LYS A CA 1
ATOM 1017 C C . LYS A 1 123 ? 8.930 6.991 -1.757 1.00 78.31 123 LYS A C 1
ATOM 1019 O O . LYS A 1 123 ? 8.682 7.219 -0.579 1.00 78.31 123 LYS A O 1
ATOM 1024 N N . ILE A 1 124 ? 8.027 6.476 -2.594 1.00 71.44 124 ILE A N 1
ATOM 1025 C CA . ILE A 1 124 ? 6.694 6.041 -2.153 1.00 71.44 124 ILE A CA 1
ATOM 1026 C C . ILE A 1 124 ? 6.819 4.850 -1.197 1.00 71.44 124 ILE A C 1
ATOM 1028 O O . ILE A 1 124 ? 6.166 4.836 -0.159 1.00 71.44 124 ILE A O 1
ATOM 1032 N N . LEU A 1 125 ? 7.682 3.880 -1.512 1.00 72.56 125 LEU A N 1
ATOM 1033 C CA . LEU A 1 125 ? 7.948 2.738 -0.636 1.00 72.56 125 LEU A CA 1
ATOM 1034 C C . LEU A 1 125 ? 8.598 3.158 0.689 1.00 72.56 125 LEU A C 1
ATOM 1036 O O . LEU A 1 125 ? 8.251 2.600 1.721 1.00 72.56 125 LEU A O 1
ATOM 1040 N N . ASP A 1 126 ? 9.504 4.139 0.683 1.00 77.88 126 ASP A N 1
ATOM 1041 C CA . ASP A 1 126 ? 10.083 4.715 1.906 1.00 77.88 126 ASP A CA 1
ATOM 1042 C C . ASP A 1 126 ? 9.010 5.410 2.756 1.00 77.88 126 ASP A C 1
ATOM 1044 O O . ASP A 1 126 ? 8.947 5.210 3.966 1.00 77.88 126 ASP A O 1
ATOM 1048 N N . ALA A 1 127 ? 8.129 6.197 2.131 1.00 74.38 127 ALA A N 1
ATOM 1049 C CA . ALA A 1 127 ? 7.020 6.841 2.830 1.00 74.38 127 ALA A CA 1
ATOM 1050 C C . ALA A 1 127 ? 6.045 5.815 3.429 1.00 74.38 127 ALA A C 1
ATOM 1052 O O . ALA A 1 127 ? 5.574 5.999 4.547 1.00 74.38 127 ALA A O 1
ATOM 1053 N N . PHE A 1 128 ? 5.772 4.728 2.704 1.00 69.50 128 PHE A N 1
ATOM 1054 C CA . PHE A 1 128 ? 4.911 3.647 3.174 1.00 69.50 128 PHE A CA 1
ATOM 1055 C C . PHE A 1 128 ? 5.555 2.844 4.313 1.00 69.50 128 PHE A C 1
ATOM 1057 O O . PHE A 1 128 ? 4.886 2.547 5.294 1.00 69.50 128 PHE A O 1
ATOM 1064 N N . GLU A 1 129 ? 6.856 2.556 4.240 1.00 76.38 129 GLU A N 1
ATOM 1065 C CA . GLU A 1 129 ? 7.593 1.922 5.342 1.00 76.38 129 GLU A CA 1
ATOM 1066 C C . GLU A 1 129 ? 7.588 2.799 6.602 1.00 76.38 129 GLU A C 1
ATOM 1068 O O . GLU A 1 129 ? 7.350 2.306 7.700 1.00 76.38 129 GLU A O 1
ATOM 1073 N N . ASN A 1 130 ? 7.788 4.111 6.453 1.00 79.19 130 ASN A N 1
ATOM 1074 C CA . ASN A 1 130 ? 7.718 5.045 7.577 1.00 79.19 130 ASN A CA 1
ATOM 1075 C C . ASN A 1 130 ? 6.308 5.135 8.171 1.00 79.19 130 ASN A C 1
ATOM 1077 O O . ASN A 1 130 ? 6.175 5.284 9.379 1.00 79.19 130 ASN A O 1
ATOM 1081 N N . PHE A 1 131 ? 5.270 5.034 7.337 1.00 71.31 131 PHE A N 1
ATOM 1082 C CA . PHE A 1 131 ? 3.885 4.963 7.796 1.00 71.31 131 PHE A CA 1
ATOM 1083 C C . PHE A 1 131 ? 3.617 3.685 8.600 1.00 71.31 131 PHE A C 1
ATOM 1085 O O . PHE A 1 131 ? 2.953 3.750 9.629 1.00 71.31 131 PHE A O 1
ATOM 1092 N N . LEU A 1 132 ? 4.159 2.542 8.172 1.00 68.50 132 LEU A N 1
ATOM 1093 C CA . LEU A 1 132 ? 4.003 1.275 8.890 1.00 68.50 132 LEU A CA 1
ATOM 1094 C C . LEU A 1 132 ? 4.680 1.283 10.267 1.00 68.50 132 LEU A C 1
ATOM 1096 O O . LEU A 1 132 ? 4.122 0.718 11.194 1.00 68.50 132 LEU A O 1
ATOM 1100 N N . LYS A 1 133 ? 5.811 1.983 10.412 1.00 70.25 133 LYS A N 1
ATOM 1101 C CA . LYS A 1 133 ? 6.545 2.128 11.684 1.00 70.25 133 LYS A CA 1
ATOM 1102 C C . LYS A 1 133 ? 5.909 3.106 12.677 1.00 70.25 133 LYS A C 1
ATOM 1104 O O . LYS A 1 133 ? 6.486 3.372 13.731 1.00 70.25 133 LYS A O 1
ATOM 1109 N N . THR A 1 134 ? 4.778 3.719 12.331 1.00 72.19 134 THR A N 1
ATOM 1110 C CA . THR A 1 134 ? 4.097 4.650 13.236 1.00 72.19 134 THR A CA 1
ATOM 1111 C C . THR A 1 134 ? 3.337 3.848 14.291 1.00 72.19 134 THR A C 1
ATOM 1113 O O . THR A 1 134 ? 2.549 2.970 13.942 1.00 72.19 134 THR A O 1
ATOM 1116 N N . GLU A 1 135 ? 3.552 4.149 15.574 1.00 63.38 135 GLU A N 1
ATOM 1117 C CA . GLU A 1 135 ? 2.857 3.459 16.666 1.00 63.38 135 GLU A CA 1
ATOM 1118 C C . GLU A 1 135 ? 1.325 3.594 16.531 1.00 63.38 135 GLU A C 1
ATOM 1120 O O . GLU A 1 135 ? 0.796 4.671 16.243 1.00 63.38 135 GLU A O 1
ATOM 1125 N N . GLU A 1 136 ? 0.616 2.483 16.762 1.00 68.38 136 GLU A N 1
ATOM 1126 C CA . GLU A 1 136 ? -0.851 2.395 16.843 1.00 68.38 136 GLU A CA 1
ATOM 1127 C C . GLU A 1 136 ? -1.612 2.725 15.544 1.00 68.38 136 GLU A C 1
ATOM 1129 O O . GLU A 1 136 ? -2.774 3.142 15.573 1.00 68.38 136 GLU A O 1
ATOM 1134 N N . THR A 1 137 ? -1.001 2.522 14.379 1.00 74.56 137 THR A N 1
ATOM 1135 C CA . THR A 1 137 ? -1.625 2.761 13.069 1.00 74.56 137 THR A CA 1
ATOM 1136 C C . THR A 1 137 ? -2.924 1.965 12.902 1.00 74.56 137 THR A C 1
ATOM 1138 O O . THR A 1 137 ? -3.948 2.519 12.490 1.00 74.56 137 THR A O 1
ATOM 1141 N N . LEU A 1 138 ? -2.929 0.682 13.271 1.00 75.81 138 LEU A N 1
ATOM 1142 C CA . LEU A 1 138 ? -4.112 -0.175 13.175 1.00 75.81 138 LEU A CA 1
ATOM 1143 C C . LEU A 1 138 ? -5.213 0.279 14.141 1.00 75.81 138 LEU A C 1
ATOM 1145 O O . LEU A 1 138 ? -6.379 0.360 13.752 1.00 75.81 138 LEU A O 1
ATOM 1149 N N . ILE A 1 139 ? -4.854 0.616 15.381 1.00 77.31 139 ILE A N 1
ATOM 1150 C CA . ILE A 1 139 ? -5.800 1.095 16.401 1.00 77.31 139 ILE A CA 1
ATOM 1151 C C . ILE A 1 139 ? -6.423 2.427 15.967 1.00 77.31 139 ILE A C 1
ATOM 1153 O O . ILE A 1 139 ? -7.641 2.600 16.053 1.00 77.31 139 ILE A O 1
ATOM 1157 N N . ASN A 1 140 ? -5.620 3.343 15.427 1.00 77.00 140 ASN A N 1
ATOM 1158 C CA . ASN A 1 140 ? -6.083 4.627 14.911 1.00 77.00 140 ASN A CA 1
ATOM 1159 C C . ASN A 1 140 ? -7.043 4.452 13.725 1.00 77.00 140 ASN A C 1
ATOM 1161 O O . ASN A 1 140 ? -8.105 5.077 13.689 1.00 77.00 140 ASN A O 1
ATOM 1165 N N . ILE A 1 141 ? -6.730 3.552 12.786 1.00 79.50 141 ILE A N 1
ATOM 1166 C CA . ILE A 1 141 ? -7.618 3.228 11.660 1.00 79.50 141 ILE A CA 1
ATOM 1167 C C . ILE A 1 141 ? -8.939 2.630 12.159 1.00 79.50 141 ILE A C 1
ATOM 1169 O O . ILE A 1 141 ? -10.009 3.071 11.732 1.00 79.50 141 ILE A O 1
ATOM 1173 N N . LEU A 1 142 ? -8.888 1.660 13.078 1.00 80.06 142 LEU A N 1
ATOM 1174 C CA . LEU A 1 142 ? -10.086 1.046 13.661 1.00 80.06 142 LEU A CA 1
ATOM 1175 C C . LEU A 1 142 ? -10.947 2.083 14.390 1.00 80.06 142 LEU A C 1
ATOM 1177 O O . LEU A 1 142 ? -12.167 2.081 14.229 1.00 80.06 142 LEU A O 1
ATOM 1181 N N . THR A 1 143 ? -10.317 3.018 15.102 1.00 80.88 143 THR A N 1
ATOM 1182 C CA . THR A 1 143 ? -10.996 4.125 15.784 1.00 80.88 143 THR A CA 1
ATOM 1183 C C . THR A 1 143 ? -11.721 5.025 14.784 1.00 80.88 143 THR A C 1
ATOM 1185 O O . THR A 1 143 ? -12.908 5.301 14.955 1.00 80.88 143 THR A O 1
ATOM 1188 N N . ILE A 1 144 ? -11.059 5.432 13.696 1.00 77.81 144 ILE A N 1
ATOM 1189 C CA . ILE A 1 144 ? -11.672 6.253 12.638 1.00 77.81 144 ILE A CA 1
ATOM 1190 C C . ILE A 1 144 ? -12.861 5.524 11.998 1.00 77.81 144 ILE A C 1
ATOM 1192 O O . ILE A 1 144 ? -13.930 6.116 11.835 1.00 77.81 144 ILE A O 1
ATOM 1196 N N . ILE A 1 145 ? -12.710 4.237 11.668 1.00 78.06 145 ILE A N 1
ATOM 1197 C CA . ILE A 1 145 ? -13.801 3.421 11.110 1.00 78.06 145 ILE A CA 1
ATOM 1198 C C . ILE A 1 145 ? -14.965 3.333 12.104 1.00 78.06 145 ILE A C 1
ATOM 1200 O O . ILE A 1 145 ? -16.119 3.498 11.708 1.00 78.06 145 ILE A O 1
ATOM 1204 N N . GLY A 1 146 ? -14.672 3.140 13.392 1.00 82.62 146 GLY A N 1
ATOM 1205 C CA . GLY A 1 146 ? -15.664 3.142 14.463 1.00 82.62 146 GLY A CA 1
ATOM 1206 C C . GLY A 1 146 ? -16.453 4.451 14.531 1.00 82.62 146 GLY A C 1
ATOM 1207 O O . GLY A 1 146 ? -17.682 4.421 14.568 1.00 82.62 146 GLY A O 1
ATOM 1208 N N . ILE A 1 147 ? -15.777 5.604 14.455 1.00 82.75 147 ILE A N 1
ATOM 1209 C CA . ILE A 1 147 ? -16.426 6.927 14.414 1.00 82.75 147 ILE A CA 1
ATOM 1210 C C . ILE A 1 147 ? -17.346 7.045 13.192 1.00 82.75 147 ILE A C 1
ATOM 1212 O O . ILE A 1 147 ? -18.492 7.480 13.321 1.00 82.75 147 ILE A O 1
ATOM 1216 N N . ILE A 1 148 ? -16.881 6.633 12.009 1.00 79.81 148 ILE A N 1
ATOM 1217 C CA . ILE A 1 148 ? -17.688 6.673 10.780 1.00 79.81 148 ILE A CA 1
ATOM 1218 C C . ILE A 1 148 ? -18.935 5.799 10.931 1.00 79.81 148 ILE A C 1
ATOM 1220 O O . ILE A 1 148 ? -20.039 6.245 10.615 1.00 79.81 148 ILE A O 1
ATOM 1224 N N . PHE A 1 149 ? -18.784 4.576 11.444 1.00 86.94 149 PHE A N 1
ATOM 1225 C CA . PHE A 1 149 ? -19.902 3.657 11.656 1.00 86.94 149 PHE A CA 1
ATOM 1226 C C . PHE A 1 149 ? -20.919 4.224 12.641 1.00 86.94 149 PHE A C 1
ATOM 1228 O O . PHE A 1 149 ? -22.117 4.120 12.392 1.00 86.94 149 PHE A O 1
ATOM 1235 N N . PHE A 1 150 ? -20.458 4.888 13.700 1.00 86.38 150 PHE A N 1
ATOM 1236 C CA . PHE A 1 150 ? -21.333 5.559 14.653 1.00 86.38 150 PHE A CA 1
ATOM 1237 C C . PHE A 1 150 ? -22.122 6.708 14.006 1.00 86.38 150 PHE A C 1
ATOM 1239 O O . PHE A 1 150 ? -23.336 6.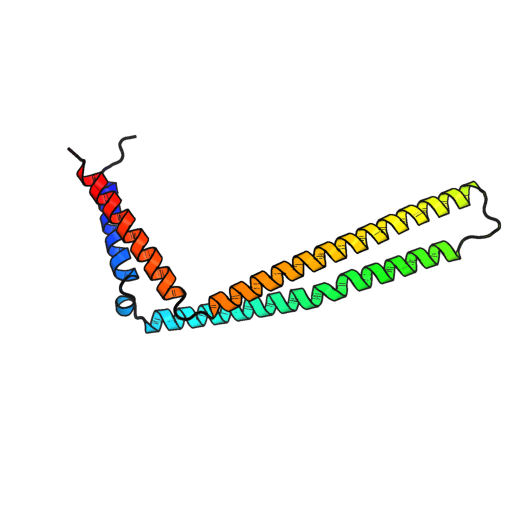813 14.183 1.00 86.38 150 PHE A O 1
ATOM 1246 N N . ILE A 1 151 ? -21.462 7.568 13.225 1.00 84.44 151 ILE A N 1
ATOM 1247 C CA . ILE A 1 151 ? -22.121 8.702 12.557 1.00 84.44 151 ILE A CA 1
ATOM 1248 C C . ILE A 1 151 ? -23.155 8.201 11.544 1.00 84.44 151 ILE A C 1
ATOM 1250 O O . ILE A 1 151 ? -24.308 8.634 11.567 1.00 84.44 151 ILE A O 1
ATOM 1254 N N . VAL A 1 152 ? -22.763 7.266 10.674 1.00 83.81 152 VAL A N 1
ATOM 1255 C CA . VAL A 1 152 ? -23.648 6.703 9.643 1.00 83.81 152 VAL A CA 1
ATOM 1256 C C . VAL A 1 152 ? -24.795 5.923 10.282 1.00 83.81 152 VAL A C 1
ATOM 1258 O O . VAL A 1 152 ? -25.942 6.056 9.854 1.00 83.81 152 VAL A O 1
ATOM 1261 N N . GLY A 1 153 ? -24.514 5.153 11.335 1.00 86.06 153 GLY A N 1
ATOM 1262 C CA . GLY A 1 153 ? -25.516 4.379 12.053 1.00 86.06 153 GLY A CA 1
ATOM 1263 C C . GLY A 1 153 ? -26.598 5.264 12.667 1.00 86.06 153 GLY A C 1
ATOM 1264 O O . GLY A 1 153 ? -27.787 5.038 12.431 1.00 86.06 153 GLY A O 1
ATOM 1265 N N . ASN A 1 154 ? -26.205 6.335 13.362 1.00 87.00 154 ASN A N 1
ATOM 1266 C CA . ASN A 1 154 ? -27.146 7.326 13.890 1.00 87.00 154 ASN A CA 1
ATOM 1267 C C . ASN A 1 154 ? -27.899 8.079 12.784 1.00 87.00 154 ASN A C 1
ATOM 1269 O O . ASN A 1 154 ? -29.100 8.306 12.919 1.00 87.00 154 ASN A O 1
ATOM 1273 N N . ALA A 1 155 ? -27.242 8.425 11.673 1.00 85.06 155 ALA A N 1
ATOM 1274 C CA . ALA A 1 155 ? -27.908 9.068 10.540 1.00 85.06 155 ALA A CA 1
ATOM 1275 C C . ALA A 1 155 ? -29.011 8.175 9.948 1.00 85.06 155 ALA A C 1
ATOM 1277 O O . ALA A 1 155 ? -30.110 8.649 9.668 1.00 85.06 155 ALA A O 1
ATOM 1278 N N . PHE A 1 156 ? -28.760 6.871 9.812 1.00 87.00 156 PHE A N 1
ATOM 1279 C CA . PHE A 1 156 ? -29.761 5.910 9.346 1.00 87.00 156 PHE A CA 1
ATOM 1280 C C . PHE A 1 156 ? -30.927 5.749 10.322 1.00 87.00 156 PHE A C 1
ATOM 1282 O O . PHE A 1 156 ? -32.078 5.734 9.890 1.00 87.00 156 PHE A O 1
ATOM 1289 N N . GLN A 1 157 ? -30.667 5.697 11.628 1.00 86.00 157 GLN A N 1
ATOM 1290 C CA . GLN A 1 157 ? -31.737 5.650 12.630 1.00 86.00 157 GLN A CA 1
ATOM 1291 C C . GLN A 1 157 ? -32.579 6.935 12.624 1.00 86.00 157 GLN A C 1
ATOM 1293 O O . GLN A 1 157 ? -33.807 6.871 12.675 1.00 86.00 157 GLN A O 1
ATOM 1298 N N . LEU A 1 158 ? -31.938 8.099 12.480 1.00 87.62 158 LEU A N 1
ATOM 1299 C CA . LEU A 1 158 ? -32.621 9.385 12.359 1.00 87.62 158 LEU A CA 1
ATOM 1300 C C . LEU A 1 158 ? -33.511 9.429 11.111 1.00 87.62 158 LEU A C 1
ATOM 1302 O O . LEU A 1 158 ? -34.680 9.791 11.213 1.00 87.62 158 LEU A O 1
ATOM 1306 N N . ILE A 1 159 ? -32.999 9.006 9.950 1.00 83.62 159 ILE A N 1
ATOM 1307 C CA . ILE A 1 159 ? -33.778 8.934 8.703 1.00 83.62 159 ILE A CA 1
ATOM 1308 C C . ILE A 1 159 ? -34.970 7.982 8.867 1.00 83.62 159 ILE A C 1
ATOM 1310 O O . ILE A 1 159 ? -36.086 8.313 8.467 1.00 83.62 159 ILE A O 1
ATOM 1314 N N . ALA A 1 160 ? -34.759 6.828 9.502 1.00 83.69 160 ALA A N 1
ATOM 1315 C CA . ALA A 1 160 ? -35.821 5.868 9.777 1.00 83.69 160 ALA A CA 1
ATOM 1316 C C . ALA A 1 160 ? -36.889 6.408 10.745 1.00 83.69 160 ALA A C 1
ATOM 1318 O O . ALA A 1 160 ? -38.056 6.038 10.629 1.00 83.69 160 ALA A O 1
ATOM 1319 N N . SER A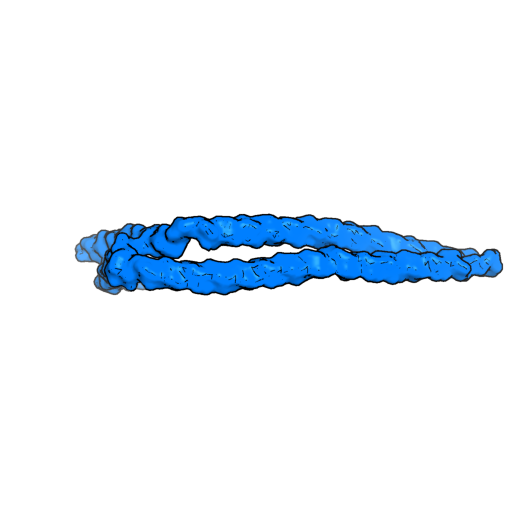 1 161 ? -36.528 7.314 11.661 1.00 82.88 161 SER A N 1
ATOM 1320 C CA . SER A 1 161 ? -37.468 7.929 12.609 1.00 82.88 161 SER A CA 1
ATOM 1321 C C . SER A 1 161 ? -38.504 8.857 11.957 1.00 82.88 161 SER A C 1
ATOM 1323 O O . SER A 1 161 ? -39.573 9.074 12.524 1.00 82.88 161 SER A O 1
ATOM 1325 N N . PHE A 1 162 ? -38.248 9.346 10.735 1.00 82.44 162 PHE A N 1
ATOM 1326 C CA . PHE A 1 162 ? -39.209 10.150 9.965 1.00 82.44 162 PHE A CA 1
ATOM 1327 C C . PHE A 1 162 ? -40.321 9.318 9.314 1.00 82.44 162 PHE A C 1
ATOM 1329 O O . PHE A 1 162 ? -41.118 9.861 8.550 1.00 82.44 162 PHE A O 1
ATOM 1336 N N . LYS A 1 163 ? -40.404 8.018 9.631 1.00 64.38 163 LYS A N 1
ATOM 1337 C CA . LYS A 1 163 ? -41.536 7.135 9.326 1.00 64.38 163 LYS A CA 1
ATOM 1338 C C . LYS A 1 163 ? -42.777 7.581 10.124 1.00 64.38 163 LYS A C 1
ATOM 1340 O O . LYS A 1 163 ? -43.197 6.919 11.068 1.00 64.38 163 LYS A O 1
ATOM 1345 N N . LYS A 1 164 ? -43.328 8.738 9.760 1.00 52.34 164 LYS A N 1
ATOM 1346 C CA . LYS A 1 164 ? -44.733 9.096 9.952 1.00 52.34 164 LYS A CA 1
ATOM 1347 C C . LYS A 1 164 ? -45.467 8.851 8.643 1.00 52.34 164 LYS A C 1
ATOM 1349 O O . LYS A 1 164 ? -44.949 9.294 7.595 1.00 52.34 164 LYS A O 1
#

Secondary structure (DSSP, 8-state):
----HHHHHHHHHHHHHHHHHHH-HHHH-HHHHHHHHHHHHHHHHHHHHHHHHHHHHHHHHHHHHHHHHHHHHHHHHHTT--TT--HHHHHHHHHHHHHHHHHHHHHHHHHHHHHHHHHHHHHHHHHHHHHHTSTTHHHHHHHHHHHHHHHHHHHHHHHHHT--

pLDDT: mean 73.84, std 9.68, range [49.81, 91.5]

Sequence (164 aa):
MKIDLDWLNRIGIILNFFAGFLLAPDLIGRQKLLNYEELIEEKLTNYIEYMKKNMKENIFTYPFNLITKIKLLKFNIDSHIDPSSTITDRILIYTIGSIVSIFIIFNVLFNILMSKFITLLLKILDAFENFLKTEETLINILTIIGIIFFIVGNAFQLIASFKK

Foldseek 3Di:
DDDPLVVLLVLLVVLLVLLVCLQPVVNVPVVVLVVVLVVVLVVLVVVLVVVLVVLVVVLPPVLVVVLVVLVVVLVVLVVPPDPPDDPVVVVVSVVVSVVSVVVSVVSVVVSVVVNVVSVVVNVVSVVVNVLSPDPCNSSVVSNVSSVVSNVSSVVSNVVSVPPD